Protein AF-A0A382UNA9-F1 (afdb_monomer_lite)

Sequence (141 aa):
FPDLSIANDTLTISEREFLSSAAEDGLPIALRIAEYAFMQAEKRSSQGAEPAIYAEDFERFLSVLAEEGVQKIFLDDPQIREYLKWRMEARISERMGRMGRSMEIRAERDPALAEALALLTGASSPAALFTAADLRKQILP

Organism: NCBI:txid408172

Foldseek 3Di:
DDDDDDVQDLDDPLRVVQVVVCVVVVHPLVVLLLVLLLVQLVVQVVVVHDQADDPVSLVVSLVVVVVVPRDVVLSVDPRNSVVSRLSNSLNNCVNNVNPVSSLVSSCVRGVVSVVLVVLVVPAPDPVSSVVVVVVVVVVDD

Secondary structure (DSSP, 8-state):
------TT--S-HHHHHHHHHHHHTT--HHHHHHHHHHHHHHHHHHTTPPS---HHHHHHHHHHHHHTT--HHHHS-HHHHHHHHHHHHHHHHHHTT-HHHHHHHHHTT-HHHHHHHHHHHH-SSHHHHHHHHHHHHHH--

Structure (mmCIF, N/CA/C/O backbone):
data_AF-A0A382UNA9-F1
#
_entry.id   AF-A0A382UNA9-F1
#
loop_
_atom_site.group_PDB
_atom_site.id
_atom_site.type_symbol
_atom_site.label_atom_id
_atom_site.label_alt_id
_atom_site.label_comp_id
_atom_site.label_asym_id
_atom_site.label_entity_id
_atom_site.label_seq_id
_atom_site.pdbx_PDB_ins_code
_atom_site.Cartn_x
_atom_site.Cartn_y
_atom_site.Cartn_z
_atom_site.occupancy
_atom_site.B_iso_or_equiv
_atom_site.auth_seq_id
_atom_site.auth_comp_id
_atom_site.auth_asym_id
_atom_site.auth_atom_id
_atom_site.pdbx_PDB_model_num
ATOM 1 N N . PHE A 1 1 ? 14.533 2.094 24.540 1.00 47.88 1 PHE A N 1
ATOM 2 C CA . PHE A 1 1 ? 15.326 1.369 23.530 1.00 47.88 1 PHE A CA 1
ATOM 3 C C . PHE A 1 1 ? 15.592 2.347 22.399 1.00 47.88 1 PHE A C 1
ATOM 5 O O . PHE A 1 1 ? 14.639 3.024 22.041 1.00 47.88 1 PHE A O 1
ATOM 12 N N . PRO A 1 2 ? 16.839 2.544 21.936 1.00 52.06 2 PRO A N 1
ATOM 13 C CA . PRO A 1 2 ? 17.103 3.473 20.840 1.00 52.06 2 PRO A CA 1
ATOM 14 C C . PRO A 1 2 ? 16.550 2.906 1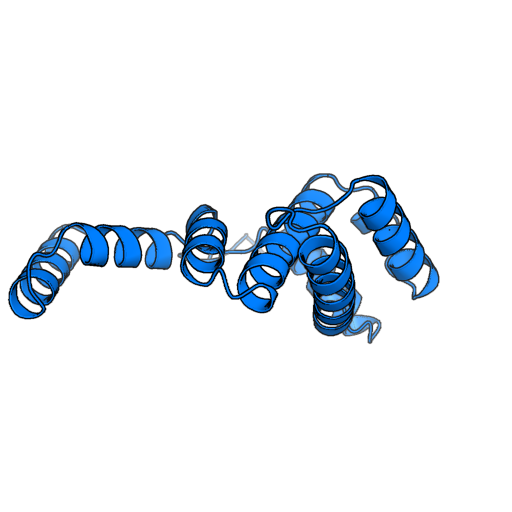9.525 1.00 52.06 2 PRO A C 1
ATOM 16 O O . PRO A 1 2 ? 16.516 1.686 19.351 1.00 52.06 2 PRO A O 1
ATOM 19 N N . ASP A 1 3 ? 16.119 3.793 18.630 1.00 57.19 3 ASP A N 1
ATOM 20 C CA . ASP A 1 3 ? 15.516 3.445 17.345 1.00 57.19 3 ASP A CA 1
ATOM 21 C C . ASP A 1 3 ? 16.511 2.702 16.444 1.00 57.19 3 ASP A C 1
ATOM 23 O O . ASP A 1 3 ? 17.545 3.238 16.043 1.00 57.19 3 ASP A O 1
ATOM 27 N N . LEU A 1 4 ? 16.191 1.452 16.106 1.00 49.84 4 LEU A N 1
ATOM 28 C CA . LEU A 1 4 ? 16.855 0.726 15.029 1.00 49.84 4 LEU A CA 1
ATOM 29 C C . LEU A 1 4 ? 16.182 1.126 13.715 1.00 49.84 4 LEU A C 1
ATOM 31 O O . LEU A 1 4 ? 15.097 0.641 13.396 1.00 49.84 4 LEU A O 1
ATOM 35 N N . SER A 1 5 ? 16.823 2.001 12.938 1.00 47.47 5 SER A N 1
ATOM 36 C CA . SER A 1 5 ? 16.442 2.202 11.540 1.00 47.47 5 SER A CA 1
ATOM 37 C C . SER A 1 5 ? 16.755 0.919 10.770 1.00 47.47 5 SER A C 1
ATOM 39 O O . SER A 1 5 ? 17.925 0.599 10.539 1.00 47.47 5 SER A O 1
ATOM 41 N N . ILE A 1 6 ? 15.732 0.160 10.387 1.00 55.50 6 ILE A N 1
ATOM 42 C CA . ILE A 1 6 ? 15.921 -0.979 9.491 1.00 55.50 6 ILE A CA 1
ATOM 43 C C . ILE A 1 6 ? 16.117 -0.407 8.086 1.00 55.50 6 ILE A C 1
ATOM 45 O O . ILE A 1 6 ? 15.239 0.268 7.550 1.00 55.50 6 ILE A O 1
ATOM 49 N N . ALA A 1 7 ? 17.287 -0.646 7.494 1.00 50.50 7 ALA A N 1
ATOM 50 C CA . ALA A 1 7 ? 17.519 -0.315 6.096 1.00 50.50 7 ALA A CA 1
ATOM 51 C C . ALA A 1 7 ? 16.473 -1.045 5.232 1.00 50.50 7 ALA A C 1
ATOM 53 O O . ALA A 1 7 ? 16.331 -2.263 5.344 1.00 50.50 7 ALA A O 1
ATOM 54 N N . ASN A 1 8 ? 15.764 -0.295 4.381 1.00 55.72 8 ASN A N 1
ATOM 55 C CA . ASN A 1 8 ? 14.641 -0.742 3.539 1.00 55.72 8 ASN A CA 1
ATOM 56 C C . ASN A 1 8 ? 13.282 -0.917 4.241 1.00 55.72 8 ASN A C 1
ATOM 58 O O . ASN A 1 8 ? 12.411 -1.607 3.708 1.00 55.72 8 ASN A O 1
ATOM 62 N N . ASP A 1 9 ? 13.063 -0.294 5.401 1.00 66.19 9 ASP A N 1
ATOM 63 C CA . ASP A 1 9 ? 11.700 -0.170 5.917 1.00 66.19 9 ASP A CA 1
ATOM 64 C C . ASP A 1 9 ? 10.875 0.758 5.011 1.00 66.19 9 ASP A C 1
ATOM 66 O O . ASP A 1 9 ? 11.243 1.908 4.772 1.00 66.19 9 ASP A O 1
ATOM 70 N N . THR A 1 10 ? 9.772 0.234 4.479 1.00 81.75 10 THR A N 1
ATOM 71 C CA . THR A 1 10 ? 8.846 0.986 3.613 1.00 81.75 10 THR A CA 1
ATOM 72 C C . THR A 1 10 ? 7.735 1.664 4.413 1.00 81.75 10 THR A C 1
ATOM 74 O O . THR A 1 10 ? 6.918 2.382 3.833 1.00 81.75 10 THR A O 1
ATOM 77 N N . LEU A 1 11 ? 7.699 1.434 5.732 1.00 90.00 11 LEU A N 1
ATOM 78 C CA . LEU A 1 11 ? 6.753 2.038 6.657 1.00 90.00 11 LEU A CA 1
ATOM 79 C C . LEU A 1 11 ? 7.444 3.031 7.587 1.00 90.00 11 LEU A C 1
ATOM 81 O O . LEU A 1 11 ? 8.553 2.798 8.068 1.00 90.00 11 LEU A O 1
ATOM 85 N N . THR A 1 12 ? 6.749 4.110 7.925 1.00 90.69 12 THR A N 1
ATOM 86 C CA . THR A 1 12 ? 7.169 5.014 9.004 1.00 90.69 12 THR A CA 1
ATOM 87 C C . THR A 1 12 ? 6.913 4.394 10.385 1.00 90.69 12 THR A C 1
ATOM 89 O O . THR A 1 12 ? 6.241 3.368 10.510 1.00 90.69 12 THR A O 1
ATOM 92 N N . ILE A 1 13 ? 7.445 5.009 11.449 1.00 91.56 13 ILE A N 1
ATOM 93 C CA . ILE A 1 13 ? 7.158 4.588 12.833 1.00 91.56 13 ILE A CA 1
ATOM 94 C C . ILE A 1 13 ? 5.651 4.671 13.106 1.00 91.56 13 ILE A C 1
ATOM 96 O O . ILE A 1 13 ? 5.064 3.670 13.506 1.00 91.56 13 ILE A O 1
ATOM 100 N N . SER A 1 14 ? 5.018 5.806 12.791 1.00 93.69 14 SER A N 1
ATOM 101 C CA . SER A 1 14 ? 3.578 6.018 12.984 1.00 93.69 14 SER A CA 1
ATOM 102 C C . SER A 1 14 ? 2.748 4.965 12.243 1.00 93.69 14 SER A C 1
ATOM 104 O O . SER A 1 14 ? 1.807 4.402 12.794 1.00 93.69 14 SER A O 1
ATOM 106 N N . GLU A 1 15 ? 3.123 4.633 11.003 1.00 95.50 15 GLU A N 1
ATOM 107 C CA . GLU A 1 15 ? 2.446 3.600 10.210 1.00 95.50 15 GLU A CA 1
ATOM 108 C C . GLU A 1 15 ? 2.576 2.207 10.841 1.00 95.50 15 GLU A C 1
ATOM 110 O O . GLU A 1 15 ? 1.608 1.442 10.850 1.00 95.50 15 GLU A O 1
ATOM 115 N N . ARG A 1 16 ? 3.744 1.871 11.404 1.00 94.88 16 ARG A N 1
ATOM 116 C CA . ARG A 1 16 ? 3.937 0.612 12.137 1.00 94.88 16 ARG A CA 1
ATOM 117 C C . ARG A 1 16 ? 3.137 0.577 13.431 1.00 94.88 16 ARG A C 1
ATOM 119 O O . ARG A 1 16 ? 2.549 -0.459 13.731 1.00 94.88 16 ARG A O 1
ATOM 126 N N . GLU A 1 17 ? 3.098 1.676 14.175 1.00 95.94 17 GLU A N 1
ATOM 127 C CA . GLU A 1 17 ? 2.312 1.796 15.407 1.00 95.94 17 GLU A CA 1
ATOM 128 C C . GLU A 1 17 ? 0.818 1.639 15.118 1.00 95.94 17 GLU A C 1
ATOM 130 O O . GLU A 1 17 ? 0.151 0.838 15.770 1.00 95.94 17 GLU A O 1
ATOM 135 N N . PHE A 1 18 ? 0.317 2.303 14.074 1.00 97.69 18 PHE A N 1
ATOM 136 C CA . PHE A 1 18 ? -1.057 2.151 13.600 1.00 97.69 18 PHE A CA 1
ATOM 137 C C . PHE A 1 18 ? -1.393 0.692 13.265 1.00 97.69 18 PHE A C 1
ATOM 139 O O . PHE A 1 18 ? -2.394 0.158 13.744 1.00 97.69 18 PHE A O 1
ATOM 146 N N . LEU A 1 19 ? -0.561 0.026 12.457 1.00 96.38 19 LEU A N 1
ATOM 147 C CA . LEU A 1 19 ? -0.804 -1.366 12.067 1.00 96.38 19 LEU A CA 1
ATOM 148 C C . LEU A 1 19 ? -0.689 -2.334 13.248 1.00 96.38 19 LEU A C 1
ATOM 150 O O . LEU A 1 19 ? -1.446 -3.301 13.304 1.00 96.38 19 LEU A O 1
ATOM 154 N N . SER A 1 20 ? 0.235 -2.080 14.176 1.00 95.75 20 SER A N 1
ATOM 155 C CA . SER A 1 20 ? 0.419 -2.901 15.376 1.00 95.75 20 SER A CA 1
ATOM 156 C C . SER A 1 20 ? -0.778 -2.768 16.311 1.00 95.75 20 SER A C 1
ATOM 158 O O . SER A 1 20 ? -1.367 -3.781 16.669 1.00 95.75 20 SER A O 1
ATOM 160 N N . SER A 1 21 ? -1.211 -1.538 16.609 1.00 97.06 21 SER A N 1
ATOM 161 C CA . SER A 1 21 ? -2.402 -1.291 17.428 1.00 97.06 21 SER A CA 1
ATOM 162 C C . SER A 1 21 ? -3.644 -1.923 16.806 1.00 97.06 21 SER A C 1
ATOM 164 O O . SER A 1 21 ? -4.387 -2.614 17.492 1.00 97.06 21 SER A O 1
ATOM 166 N N . ALA A 1 22 ? -3.850 -1.756 15.497 1.00 96.50 22 ALA A N 1
ATOM 167 C CA . ALA A 1 22 ? -4.990 -2.370 14.830 1.00 96.50 22 ALA A CA 1
ATOM 168 C C . ALA A 1 22 ? -4.944 -3.907 14.893 1.00 96.50 22 ALA A C 1
ATOM 170 O O . ALA A 1 22 ? -5.982 -4.544 15.046 1.00 96.50 22 ALA A O 1
ATOM 171 N N . ALA A 1 23 ? -3.758 -4.515 14.796 1.00 95.25 23 ALA A N 1
ATOM 172 C CA . ALA A 1 23 ? -3.601 -5.961 14.920 1.00 95.25 23 ALA A CA 1
ATOM 173 C C . ALA A 1 23 ? -3.867 -6.465 16.350 1.00 95.25 23 ALA A C 1
ATOM 175 O O . ALA A 1 23 ? -4.503 -7.507 16.505 1.00 95.25 23 ALA A O 1
ATOM 176 N N . GLU A 1 24 ? -3.416 -5.735 17.373 1.00 96.56 24 GLU A N 1
ATOM 177 C CA . GLU A 1 24 ? -3.687 -6.035 18.788 1.00 96.56 24 GLU A CA 1
ATOM 178 C C . GLU A 1 24 ? -5.190 -6.014 19.094 1.00 96.56 24 GLU A C 1
ATOM 180 O O . GLU A 1 24 ? -5.693 -6.904 19.781 1.00 96.56 24 GLU A O 1
ATOM 185 N N . ASP A 1 25 ? -5.915 -5.071 18.491 1.00 95.88 25 ASP A N 1
ATOM 186 C CA . ASP A 1 25 ? -7.371 -4.939 18.605 1.00 95.88 25 ASP A CA 1
ATOM 187 C C . ASP A 1 25 ? -8.145 -5.895 17.666 1.00 95.88 25 ASP A C 1
ATOM 189 O O . ASP A 1 25 ? -9.376 -5.891 17.627 1.00 95.88 25 ASP A O 1
ATOM 193 N N . GLY A 1 26 ? -7.447 -6.740 16.896 1.00 96.06 26 GLY A N 1
ATOM 194 C CA . GLY A 1 26 ? -8.059 -7.707 15.979 1.00 96.06 26 GLY A CA 1
ATOM 195 C C . GLY A 1 26 ?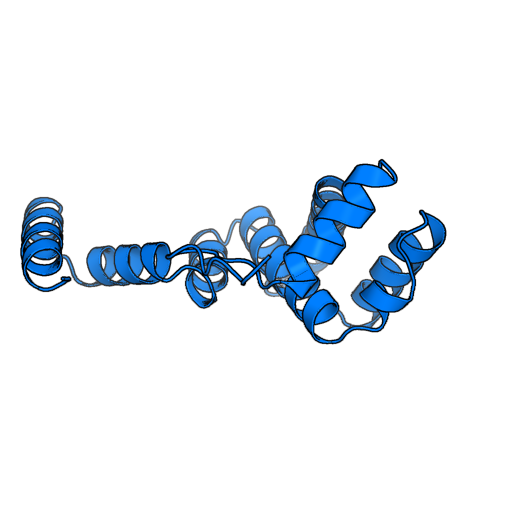 -8.721 -7.084 14.742 1.00 96.06 26 GLY A C 1
ATOM 196 O O . GLY A 1 26 ? -9.554 -7.725 14.098 1.00 96.06 26 GLY A O 1
ATOM 197 N N . LEU A 1 27 ? -8.358 -5.850 14.389 1.00 97.19 27 LEU A N 1
ATOM 198 C CA . LEU A 1 27 ? -8.946 -5.083 13.293 1.00 97.19 27 LEU A CA 1
ATOM 199 C C . LEU A 1 27 ? -8.284 -5.435 11.949 1.00 97.19 27 LEU A C 1
ATOM 201 O O . LEU A 1 27 ? -7.077 -5.237 11.763 1.00 97.19 27 LEU A O 1
ATOM 205 N N . PRO A 1 28 ? -9.041 -5.920 10.946 1.00 95.88 28 PRO A N 1
ATOM 206 C CA . PRO A 1 28 ? -8.465 -6.450 9.714 1.00 95.88 28 PRO A CA 1
ATOM 207 C C . PRO A 1 28 ? -8.186 -5.344 8.675 1.00 95.88 28 PRO A C 1
ATOM 209 O O . PRO A 1 28 ? -8.740 -5.351 7.574 1.00 95.88 28 PRO A O 1
ATOM 212 N N . ILE A 1 29 ? -7.282 -4.402 8.976 1.00 96.88 29 ILE A N 1
ATOM 213 C CA . ILE A 1 29 ? -6.995 -3.221 8.128 1.00 96.88 29 ILE A CA 1
ATOM 214 C C . ILE A 1 29 ? -6.681 -3.592 6.673 1.00 96.88 29 ILE A C 1
ATOM 216 O O . ILE A 1 29 ? -7.193 -2.978 5.737 1.00 96.88 29 ILE A O 1
ATOM 220 N N . ALA A 1 30 ? -5.867 -4.627 6.451 1.00 94.69 30 ALA A N 1
ATOM 221 C CA . ALA A 1 30 ? -5.511 -5.063 5.102 1.00 94.69 30 ALA A CA 1
ATOM 222 C C . ALA A 1 30 ? -6.727 -5.549 4.290 1.00 94.69 30 ALA A C 1
ATOM 224 O O . ALA A 1 30 ? -6.774 -5.324 3.076 1.00 94.69 30 ALA A O 1
ATOM 225 N N . LEU A 1 31 ? -7.699 -6.188 4.951 1.00 96.50 31 LEU A N 1
ATOM 226 C CA . LEU A 1 31 ? -8.958 -6.606 4.339 1.00 96.50 31 LEU A CA 1
ATOM 227 C C . LEU A 1 31 ? -9.823 -5.387 4.015 1.00 96.50 31 LEU A C 1
ATOM 229 O O . LEU A 1 31 ? -10.272 -5.266 2.880 1.00 96.50 31 LEU A O 1
ATOM 233 N N . ARG A 1 32 ? -9.965 -4.440 4.950 1.00 97.56 32 ARG A N 1
ATOM 234 C CA . ARG A 1 32 ? -10.749 -3.212 4.729 1.00 97.56 32 ARG A CA 1
ATOM 235 C C . ARG A 1 32 ? -10.227 -2.380 3.568 1.00 97.56 32 ARG A C 1
ATOM 237 O O . ARG A 1 32 ? -11.003 -1.927 2.729 1.00 97.56 32 ARG A O 1
ATOM 244 N N . ILE A 1 33 ? -8.907 -2.250 3.443 1.00 97.31 33 ILE A N 1
ATOM 245 C CA . ILE A 1 33 ? -8.283 -1.615 2.274 1.00 97.31 33 ILE A CA 1
ATOM 246 C C . ILE A 1 33 ? -8.634 -2.384 0.987 1.00 97.31 33 ILE A C 1
ATOM 248 O O . ILE A 1 33 ? -8.886 -1.767 -0.048 1.00 97.31 33 ILE A O 1
ATOM 252 N N . ALA A 1 34 ? -8.635 -3.721 1.015 1.00 96.44 34 ALA A N 1
ATOM 253 C CA . ALA A 1 34 ? -8.941 -4.538 -0.160 1.00 96.44 34 ALA A CA 1
ATOM 254 C C . ALA A 1 34 ? -10.406 -4.411 -0.604 1.00 96.44 34 ALA A C 1
ATOM 256 O O . ALA A 1 34 ? -10.661 -4.282 -1.802 1.00 96.44 34 ALA A O 1
ATOM 257 N N . GLU A 1 35 ? -11.343 -4.423 0.343 1.00 96.69 35 GLU A N 1
ATOM 258 C CA . GLU A 1 35 ? -12.776 -4.227 0.101 1.00 96.69 35 GLU A CA 1
ATOM 259 C C . GLU A 1 35 ? -13.049 -2.829 -0.458 1.00 96.69 35 GLU A C 1
ATOM 261 O O . GLU A 1 35 ? -13.709 -2.687 -1.488 1.00 96.69 35 GLU A O 1
ATOM 266 N N . TYR A 1 36 ? -12.457 -1.798 0.151 1.00 96.50 36 TYR A N 1
ATOM 267 C CA . TYR A 1 36 ? -12.544 -0.432 -0.354 1.00 96.50 36 TYR A CA 1
ATOM 268 C C . TYR A 1 36 ? -12.011 -0.313 -1.785 1.00 96.50 36 TYR A C 1
ATOM 270 O O . TYR A 1 36 ? -12.690 0.218 -2.665 1.00 96.50 36 TYR A O 1
ATOM 278 N N . ALA A 1 37 ? -10.814 -0.846 -2.042 1.00 96.38 37 ALA A N 1
ATOM 279 C CA . ALA A 1 37 ? -10.205 -0.801 -3.365 1.00 96.38 37 ALA A CA 1
ATOM 280 C C . ALA A 1 37 ? -11.046 -1.536 -4.420 1.00 96.38 37 ALA A C 1
ATOM 282 O O . ALA A 1 37 ? -11.101 -1.089 -5.563 1.00 96.38 37 ALA A O 1
ATOM 283 N N . PHE A 1 38 ? -11.715 -2.633 -4.048 1.00 95.81 38 PHE A N 1
ATOM 284 C CA . PHE A 1 38 ? -12.640 -3.341 -4.931 1.00 95.81 38 PHE A CA 1
ATOM 285 C C . PHE A 1 38 ? -13.833 -2.456 -5.317 1.00 95.81 38 PHE A C 1
ATOM 287 O O . PHE A 1 38 ? -14.068 -2.245 -6.506 1.00 95.81 38 PHE A O 1
ATOM 294 N N . MET A 1 39 ? -14.524 -1.874 -4.330 1.00 95.75 39 MET A N 1
ATOM 295 C CA . MET A 1 39 ? -15.674 -0.993 -4.576 1.00 95.75 39 MET A CA 1
ATOM 296 C C . MET A 1 39 ? -15.294 0.223 -5.433 1.00 95.75 39 MET A C 1
ATOM 298 O O . MET A 1 39 ? -16.016 0.600 -6.355 1.00 95.75 39 MET A O 1
ATOM 302 N N . GLN A 1 40 ? -14.140 0.835 -5.153 1.00 96.31 40 GLN A N 1
ATOM 303 C CA . GLN A 1 40 ? -13.656 1.982 -5.919 1.00 96.31 40 GLN A CA 1
ATOM 304 C C . GLN A 1 40 ? -13.268 1.608 -7.347 1.00 96.31 40 GLN A C 1
ATOM 306 O O . GLN A 1 40 ? -13.602 2.346 -8.270 1.00 96.31 40 GLN A O 1
ATOM 311 N N . ALA A 1 41 ? -12.602 0.469 -7.549 1.00 96.69 41 ALA A N 1
ATOM 312 C CA . ALA A 1 41 ? -12.266 -0.009 -8.885 1.00 96.69 41 ALA A CA 1
ATOM 313 C C . ALA A 1 41 ? -13.527 -0.239 -9.729 1.00 96.69 41 ALA A C 1
ATOM 315 O O . ALA A 1 41 ? -13.591 0.241 -10.856 1.00 96.69 41 ALA A O 1
ATOM 316 N N . GLU A 1 42 ? -14.556 -0.886 -9.175 1.00 95.69 42 GLU A N 1
ATOM 317 C CA . GLU A 1 42 ? -15.836 -1.099 -9.865 1.00 95.69 42 GLU A CA 1
ATOM 318 C C . GLU A 1 42 ? -16.509 0.231 -10.239 1.00 95.69 42 GLU A C 1
ATOM 320 O O . GLU A 1 42 ? -16.856 0.462 -11.404 1.00 95.69 42 GLU A O 1
ATOM 325 N N . LYS A 1 43 ? -16.611 1.155 -9.274 1.00 94.94 43 LYS A N 1
ATOM 326 C CA . LYS A 1 43 ? -17.172 2.495 -9.486 1.00 94.94 43 LYS A CA 1
ATOM 327 C C . LYS A 1 43 ? -16.419 3.247 -10.587 1.00 94.94 43 LYS A C 1
ATOM 329 O O . LYS A 1 43 ? -17.046 3.735 -11.522 1.00 94.94 43 LYS A O 1
ATOM 334 N N . ARG A 1 44 ? -15.086 3.294 -10.526 1.00 94.88 44 ARG A N 1
ATOM 335 C CA . ARG A 1 44 ? -14.235 3.981 -11.513 1.00 94.88 44 ARG A CA 1
ATOM 336 C C . ARG A 1 44 ? -14.332 3.350 -12.899 1.00 94.88 44 ARG A C 1
ATOM 338 O O . ARG A 1 44 ? -14.504 4.070 -13.880 1.00 94.88 44 ARG A O 1
ATOM 345 N N . SER A 1 45 ? -14.275 2.021 -12.983 1.00 94.12 45 SER A N 1
ATOM 346 C CA . SER A 1 45 ? -14.380 1.292 -14.248 1.00 94.12 45 SER A CA 1
ATOM 347 C C . SER A 1 45 ? -15.732 1.505 -14.925 1.00 94.12 45 SER A C 1
ATOM 349 O O . SER A 1 45 ? -15.760 1.751 -16.128 1.00 94.12 45 SER A O 1
ATOM 351 N N . SER A 1 46 ? -16.840 1.494 -14.174 1.00 94.75 46 SER A N 1
ATOM 352 C CA . SER A 1 46 ? -18.175 1.771 -14.734 1.00 94.75 46 SER A CA 1
ATOM 353 C C . SER A 1 46 ? -18.313 3.191 -15.301 1.00 94.75 46 SER A C 1
ATOM 355 O O . SER A 1 46 ? -19.113 3.425 -16.204 1.00 94.75 46 SER A O 1
ATOM 357 N N . GLN A 1 47 ? -17.499 4.127 -14.809 1.00 94.38 47 GLN A N 1
ATOM 358 C CA . GLN A 1 47 ? -17.445 5.517 -15.260 1.00 94.38 47 GLN A CA 1
ATOM 359 C C . GLN A 1 47 ? -16.402 5.756 -16.364 1.00 94.38 47 GLN A C 1
ATOM 361 O O . GLN A 1 47 ? -16.274 6.883 -16.837 1.00 94.38 47 GLN A O 1
ATOM 366 N N . GLY A 1 48 ? -15.630 4.735 -16.758 1.00 93.50 48 GLY A N 1
ATOM 367 C CA . GLY A 1 48 ? -14.507 4.894 -17.688 1.00 93.50 48 GLY A CA 1
ATOM 368 C C . GLY A 1 48 ? -13.396 5.813 -17.160 1.00 93.50 48 GLY A C 1
ATOM 369 O O . GLY A 1 48 ? -12.671 6.407 -17.953 1.00 93.50 48 GLY A O 1
ATOM 370 N N . ALA A 1 49 ? -13.287 5.969 -15.838 1.00 94.25 49 ALA A N 1
ATOM 371 C CA . ALA A 1 49 ? -12.332 6.865 -15.196 1.00 94.25 49 ALA A CA 1
ATOM 372 C C . ALA A 1 49 ? -10.996 6.166 -14.890 1.00 94.25 49 ALA A C 1
ATOM 374 O O . ALA A 1 49 ? -10.932 4.943 -14.784 1.00 94.25 49 ALA A O 1
ATOM 375 N N . GLU A 1 50 ? -9.938 6.952 -14.684 1.00 93.56 50 GLU A N 1
ATOM 376 C CA . GLU A 1 50 ? -8.640 6.448 -14.216 1.00 93.56 50 GLU A CA 1
ATOM 377 C C . GLU A 1 50 ? -8.671 6.039 -12.725 1.00 93.56 50 GLU A C 1
ATOM 379 O O . GLU A 1 50 ? -9.512 6.548 -11.964 1.00 93.56 50 GLU A O 1
ATOM 384 N N . PRO A 1 51 ? -7.754 5.147 -12.283 1.00 93.12 51 PRO A N 1
ATOM 385 C CA . PRO A 1 51 ? -7.599 4.775 -10.879 1.00 93.12 51 PRO A CA 1
ATOM 386 C C . PRO A 1 51 ? -7.328 5.999 -10.005 1.00 93.12 51 PRO A C 1
ATOM 388 O O . PRO A 1 51 ? -6.325 6.685 -10.182 1.00 93.12 51 PRO A O 1
ATOM 391 N N . ALA A 1 52 ? -8.211 6.266 -9.046 1.00 91.88 52 ALA A N 1
ATOM 392 C CA . ALA A 1 52 ? -7.999 7.290 -8.031 1.00 91.88 52 ALA A CA 1
ATOM 393 C C . ALA A 1 52 ? -8.999 7.137 -6.880 1.00 91.88 52 ALA A C 1
ATOM 395 O O . ALA A 1 52 ? -10.047 6.496 -7.005 1.00 91.88 52 ALA A O 1
ATOM 396 N N . ILE A 1 53 ? -8.695 7.794 -5.767 1.00 92.62 53 ILE A N 1
ATOM 397 C CA . ILE A 1 53 ? -9.543 7.851 -4.579 1.00 92.62 53 ILE A CA 1
ATOM 398 C C . ILE A 1 53 ? -10.430 9.095 -4.648 1.00 92.62 53 ILE A C 1
ATOM 400 O O . ILE A 1 53 ? -9.945 10.197 -4.895 1.00 92.62 53 ILE A O 1
ATOM 404 N N . TYR A 1 54 ? -11.736 8.938 -4.429 1.00 90.56 54 TYR A N 1
ATOM 405 C CA . TYR A 1 54 ? -12.613 10.086 -4.189 1.00 90.56 54 TYR A CA 1
ATOM 406 C C . TYR A 1 54 ? -12.520 10.514 -2.725 1.00 90.56 54 TYR A C 1
ATOM 408 O O . TYR A 1 54 ? -12.604 9.673 -1.834 1.00 90.56 54 TYR A O 1
ATOM 416 N N . ALA A 1 55 ? -12.373 11.818 -2.477 1.00 92.38 55 ALA A N 1
ATOM 417 C CA . ALA A 1 55 ? -12.217 12.351 -1.123 1.00 92.38 55 ALA A CA 1
ATOM 418 C C . ALA A 1 55 ? -13.396 11.971 -0.210 1.00 92.38 55 ALA A C 1
ATOM 420 O O . ALA A 1 55 ? -13.180 11.476 0.888 1.00 92.38 55 ALA A O 1
ATOM 421 N N . GLU A 1 56 ? -14.633 12.113 -0.692 1.00 94.44 56 GLU A N 1
ATOM 422 C CA . GLU A 1 56 ? -15.839 11.763 0.075 1.00 94.44 56 GLU A CA 1
ATOM 423 C C . GLU A 1 56 ? -15.901 10.273 0.441 1.00 94.44 56 GLU A C 1
ATOM 425 O O . GLU A 1 56 ? -16.268 9.915 1.561 1.00 94.44 56 GLU A O 1
ATOM 430 N N . ASP A 1 57 ? -15.514 9.395 -0.488 1.00 95.25 57 ASP A N 1
ATOM 431 C CA . ASP A 1 57 ? -15.489 7.952 -0.240 1.00 95.25 57 ASP A CA 1
ATOM 432 C C . ASP A 1 57 ? -14.376 7.583 0.753 1.00 95.25 57 ASP A C 1
ATOM 434 O O . ASP A 1 57 ? -14.551 6.677 1.569 1.00 95.25 57 ASP A O 1
ATOM 438 N N . PHE A 1 58 ? -13.258 8.313 0.733 1.00 97.31 58 PHE A N 1
ATOM 439 C CA . PHE A 1 58 ? -12.173 8.133 1.690 1.00 97.31 58 PHE A CA 1
ATOM 440 C C . PHE A 1 58 ? -12.584 8.539 3.108 1.00 97.31 58 PHE A C 1
ATOM 442 O O . PHE A 1 58 ? -12.348 7.782 4.044 1.00 97.31 58 PHE A O 1
ATOM 449 N N . GLU A 1 59 ? -13.262 9.676 3.286 1.00 97.56 59 GLU A N 1
ATOM 450 C CA . GLU A 1 59 ? -13.782 10.065 4.607 1.00 97.56 59 GLU A CA 1
ATOM 451 C C . GLU A 1 59 ? -14.794 9.044 5.146 1.00 97.56 59 GLU A C 1
ATOM 453 O O . GLU A 1 59 ? -14.792 8.710 6.335 1.00 97.56 59 GLU A O 1
ATOM 458 N N . ARG A 1 60 ? -15.627 8.478 4.262 1.00 97.00 60 ARG A N 1
ATOM 459 C CA . ARG A 1 60 ? -16.537 7.388 4.632 1.00 97.00 60 ARG A CA 1
ATOM 460 C C . ARG A 1 60 ? -15.777 6.141 5.069 1.00 97.00 60 ARG A C 1
ATOM 462 O O . ARG A 1 60 ? -16.151 5.530 6.063 1.00 97.00 60 ARG A O 1
ATOM 469 N N . PHE A 1 61 ? -14.709 5.777 4.365 1.00 97.69 61 PHE A N 1
ATOM 470 C CA . PHE A 1 61 ? -13.847 4.669 4.767 1.00 97.69 61 PHE A CA 1
ATOM 471 C C . PHE A 1 61 ? -13.243 4.884 6.161 1.00 97.69 61 PHE A C 1
ATOM 473 O O . PHE A 1 61 ? -13.262 3.968 6.978 1.00 97.69 61 PHE A O 1
ATOM 480 N N . LEU A 1 62 ? -12.758 6.090 6.463 1.00 98.06 62 LEU A N 1
ATOM 481 C CA . LEU A 1 62 ? -12.232 6.397 7.795 1.00 98.06 62 LEU A CA 1
ATOM 482 C C . LEU A 1 62 ? -13.316 6.329 8.874 1.00 98.06 62 LEU A C 1
ATOM 484 O O . LEU A 1 62 ? -13.044 5.869 9.978 1.00 98.06 62 LEU A O 1
ATOM 488 N N . SER A 1 63 ? -14.547 6.728 8.546 1.00 97.75 63 SER A N 1
ATOM 489 C CA . SER A 1 63 ? -15.694 6.589 9.451 1.00 97.75 63 SER A CA 1
ATOM 490 C C . SER A 1 63 ? -15.985 5.114 9.760 1.00 97.75 63 SER A C 1
ATOM 492 O O . SER A 1 63 ? -16.156 4.767 10.922 1.00 97.75 63 SER A O 1
ATOM 494 N N . VAL A 1 64 ? -15.935 4.233 8.751 1.00 97.00 64 VAL A N 1
ATOM 495 C CA . VAL A 1 64 ? -16.068 2.776 8.942 1.00 97.00 64 VAL A CA 1
ATOM 496 C C . VAL A 1 64 ? -14.953 2.232 9.838 1.00 97.00 64 VAL A C 1
ATOM 498 O O . VAL A 1 64 ? -15.228 1.479 10.764 1.00 97.00 64 VAL A O 1
ATOM 501 N N . LEU A 1 65 ? -13.700 2.645 9.623 1.00 97.94 65 LEU A N 1
ATOM 502 C CA . LEU A 1 65 ? -12.598 2.237 10.501 1.00 97.94 65 LEU A CA 1
ATOM 503 C C . LEU A 1 65 ? -12.797 2.710 11.950 1.00 97.94 65 LEU A C 1
ATOM 505 O O . LEU A 1 65 ? -12.495 1.964 12.878 1.00 97.94 65 LEU A O 1
ATOM 509 N N . ALA A 1 66 ? -13.313 3.925 12.152 1.00 97.75 66 ALA A N 1
ATOM 510 C CA . ALA A 1 66 ? -13.615 4.444 13.484 1.00 97.75 66 ALA A CA 1
ATOM 511 C C . ALA A 1 66 ? -14.718 3.627 14.177 1.00 97.75 66 ALA A C 1
ATOM 513 O O . ALA A 1 66 ? -14.585 3.295 15.353 1.00 97.75 66 ALA A O 1
ATOM 514 N N . GLU A 1 67 ? -15.785 3.280 13.451 1.00 97.38 67 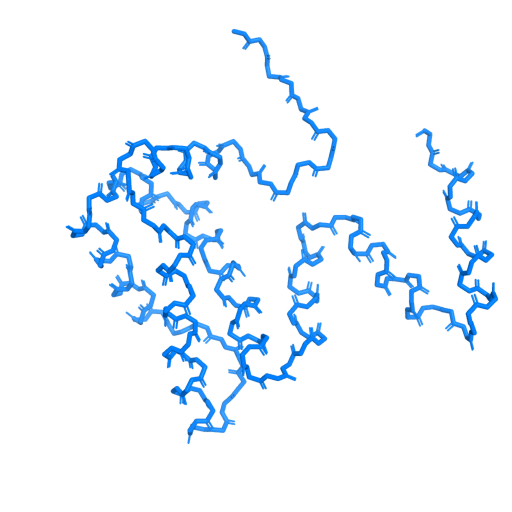GLU A N 1
ATOM 515 C CA . GLU A 1 67 ? -16.878 2.428 13.945 1.00 97.38 67 GLU A CA 1
ATOM 516 C C . GLU A 1 67 ? -16.397 1.018 14.308 1.00 97.38 67 GLU A C 1
ATOM 518 O O . GLU A 1 67 ? -16.888 0.420 15.264 1.00 97.38 67 GLU A O 1
ATOM 523 N N . GLU A 1 68 ? -15.403 0.507 13.583 1.00 96.31 68 GLU A N 1
ATOM 524 C CA . GLU A 1 68 ? -14.766 -0.782 13.859 1.00 96.31 68 GLU A CA 1
ATOM 525 C C . GLU A 1 68 ? -13.805 -0.747 15.049 1.00 96.31 68 GLU A C 1
ATOM 527 O O . GLU A 1 68 ? -13.387 -1.803 15.508 1.00 96.31 68 GLU A O 1
ATOM 532 N N . GLY A 1 69 ? -13.494 0.435 15.587 1.00 97.12 69 GLY A N 1
ATOM 533 C CA . GLY A 1 69 ? -12.679 0.593 16.790 1.00 97.12 69 GLY A CA 1
ATOM 534 C C . GLY A 1 69 ? -11.263 1.104 16.543 1.00 97.12 69 GLY A C 1
ATOM 535 O O . GLY A 1 69 ? -10.483 1.177 17.490 1.00 97.12 69 GLY A O 1
ATOM 536 N N . VAL A 1 70 ? -10.911 1.509 15.316 1.00 97.50 70 VAL A N 1
ATOM 537 C CA . VAL A 1 70 ? -9.619 2.166 15.078 1.00 97.50 70 VAL A CA 1
ATOM 538 C C . VAL A 1 70 ? -9.569 3.483 15.850 1.00 97.50 70 VAL A C 1
ATOM 540 O O . VAL A 1 70 ? -10.442 4.344 15.717 1.00 97.50 70 VAL A O 1
ATOM 543 N N . GLN A 1 71 ? -8.513 3.663 16.645 1.00 96.25 71 GLN A N 1
ATOM 544 C CA . GLN A 1 71 ? -8.370 4.839 17.494 1.00 96.25 71 GLN A CA 1
ATOM 545 C C . GLN A 1 71 ? -8.303 6.127 16.668 1.00 96.25 71 GLN A C 1
ATOM 547 O O . GLN A 1 71 ? -7.529 6.251 15.715 1.00 96.25 71 GLN A O 1
ATOM 552 N N . LYS A 1 72 ? -9.070 7.134 17.097 1.00 95.56 72 LYS A N 1
ATOM 553 C CA . LYS A 1 72 ? -9.176 8.424 16.408 1.00 95.56 72 LYS A CA 1
ATOM 554 C C . LYS A 1 72 ? -7.825 9.127 16.231 1.00 95.56 72 LYS A C 1
ATOM 556 O O . LYS A 1 72 ? -7.624 9.781 15.216 1.00 95.56 72 LYS A O 1
ATOM 561 N N . ILE A 1 73 ? -6.892 8.944 17.169 1.00 96.69 73 ILE A N 1
ATOM 562 C CA . ILE A 1 73 ? -5.538 9.509 17.071 1.00 96.69 73 ILE A CA 1
ATOM 563 C C . ILE A 1 73 ? -4.828 9.096 15.773 1.00 96.69 73 ILE A C 1
ATOM 565 O O . ILE A 1 73 ? -4.180 9.933 15.158 1.00 96.69 73 ILE A O 1
ATOM 569 N N . PHE A 1 74 ? -5.023 7.857 15.306 1.00 97.88 74 PHE A N 1
ATOM 570 C CA . PHE A 1 74 ? -4.473 7.397 14.031 1.00 97.88 74 PHE A CA 1
ATOM 571 C C . PHE A 1 74 ? -5.275 7.915 12.834 1.00 97.88 74 PHE A C 1
ATOM 573 O O . PHE A 1 74 ? -4.700 8.230 11.800 1.00 97.88 74 PHE A O 1
ATOM 580 N N . LEU A 1 75 ? -6.602 8.020 12.945 1.00 97.50 75 LEU A N 1
ATOM 581 C CA . LEU A 1 75 ? -7.455 8.470 11.835 1.00 97.50 75 LEU A CA 1
ATOM 582 C C . LEU A 1 75 ? -7.351 9.980 11.567 1.00 97.50 75 LEU A C 1
ATOM 584 O O . LEU A 1 75 ? -7.562 10.421 10.433 1.00 97.50 75 LEU A O 1
ATOM 588 N N . ASP A 1 76 ? -7.013 10.762 12.591 1.00 96.94 76 ASP A N 1
ATOM 589 C CA . ASP A 1 76 ? -6.759 12.201 12.494 1.00 96.94 76 ASP A CA 1
ATOM 590 C C . ASP A 1 76 ? -5.310 12.512 12.062 1.00 96.94 76 ASP A C 1
ATOM 592 O O . ASP A 1 76 ? -5.036 13.634 11.635 1.00 96.94 76 ASP A O 1
ATOM 596 N N . ASP A 1 77 ? -4.392 11.538 12.120 1.00 97.88 77 ASP A N 1
ATOM 597 C CA . ASP A 1 77 ? -2.989 11.711 11.728 1.00 97.88 77 ASP A CA 1
ATOM 598 C C . ASP A 1 77 ? -2.846 11.824 10.192 1.00 97.88 77 ASP A C 1
ATOM 600 O O . ASP A 1 77 ? -3.155 10.872 9.460 1.00 97.88 77 ASP A O 1
ATOM 604 N N . PRO A 1 78 ? -2.338 12.958 9.664 1.00 97.44 78 PRO A N 1
ATOM 605 C CA . PRO A 1 78 ? -2.097 13.127 8.234 1.00 97.44 78 PRO A CA 1
ATOM 606 C C . PRO A 1 78 ? -1.220 12.030 7.614 1.00 97.44 78 PRO A C 1
ATOM 608 O O . PRO A 1 78 ? -1.497 11.612 6.490 1.00 97.44 78 PRO A O 1
ATOM 611 N N . GLN A 1 79 ? -0.215 11.521 8.335 1.00 96.12 79 GLN A N 1
ATOM 612 C CA . GLN A 1 79 ? 0.696 10.488 7.831 1.00 96.12 79 GLN A CA 1
ATOM 613 C C . GLN A 1 79 ? -0.030 9.160 7.611 1.00 96.12 79 GLN A C 1
ATOM 615 O O . GLN A 1 79 ? 0.133 8.525 6.568 1.00 96.12 79 GLN A O 1
ATOM 620 N N . ILE A 1 80 ? -0.895 8.762 8.547 1.00 98.00 80 ILE A N 1
ATOM 621 C CA . ILE A 1 80 ? -1.705 7.544 8.415 1.00 98.00 80 ILE A CA 1
ATOM 622 C C . ILE A 1 80 ? -2.719 7.687 7.283 1.00 98.00 80 ILE A C 1
ATOM 624 O O . ILE A 1 80 ? -2.947 6.749 6.516 1.00 98.00 80 ILE A O 1
ATOM 628 N N . ARG A 1 81 ? -3.305 8.874 7.119 1.00 98.06 81 ARG A N 1
ATOM 629 C CA . ARG A 1 81 ? -4.234 9.141 6.016 1.00 98.06 81 ARG A CA 1
ATOM 630 C C . ARG A 1 81 ? -3.533 9.050 4.661 1.00 98.06 81 ARG A C 1
ATOM 632 O O . ARG A 1 81 ? -4.084 8.450 3.739 1.00 98.06 81 ARG A O 1
ATOM 639 N N . GLU A 1 82 ? -2.332 9.608 4.531 1.00 96.31 82 GLU A N 1
ATOM 640 C CA . GLU A 1 82 ? -1.505 9.477 3.325 1.00 96.31 82 GLU A CA 1
ATOM 641 C C . GLU A 1 82 ? -1.104 8.025 3.063 1.00 96.31 82 GLU A C 1
ATOM 643 O O . GLU A 1 82 ? -1.228 7.551 1.935 1.00 96.31 82 GLU A O 1
ATOM 648 N N . TYR A 1 83 ? -0.706 7.292 4.103 1.00 96.12 83 TYR A N 1
ATOM 649 C CA . TYR A 1 83 ? -0.408 5.865 4.020 1.00 96.12 83 TYR A CA 1
ATOM 650 C C . TYR A 1 83 ? -1.591 5.053 3.484 1.00 96.12 83 TYR A C 1
ATOM 652 O O . TYR A 1 83 ? -1.443 4.273 2.539 1.00 96.12 83 TYR A O 1
ATOM 660 N N . LEU A 1 84 ? -2.783 5.249 4.054 1.00 97.56 84 LEU A N 1
ATOM 661 C CA . LEU A 1 84 ? -3.994 4.551 3.630 1.00 97.56 84 LEU A CA 1
ATOM 662 C C . LEU A 1 84 ? -4.326 4.865 2.170 1.00 97.56 84 LEU A C 1
ATOM 664 O O . LEU A 1 84 ? -4.590 3.938 1.401 1.00 97.56 84 LEU A O 1
ATOM 668 N N . LYS A 1 85 ? -4.243 6.140 1.767 1.00 96.75 85 LYS A N 1
ATOM 669 C CA . LYS A 1 85 ? -4.443 6.549 0.370 1.00 96.75 85 LYS A CA 1
ATOM 670 C C . LYS A 1 85 ? -3.449 5.863 -0.559 1.00 96.75 85 LYS A C 1
ATOM 672 O O . LYS A 1 85 ? -3.867 5.199 -1.502 1.00 96.75 85 LYS A O 1
ATOM 677 N N . TRP A 1 86 ? -2.159 5.930 -0.249 1.00 95.88 86 TRP A N 1
ATOM 678 C CA . TRP A 1 86 ? -1.108 5.289 -1.037 1.00 95.88 86 TRP A CA 1
ATOM 679 C C . TRP A 1 86 ? -1.359 3.779 -1.219 1.00 95.88 86 TRP A C 1
ATOM 681 O O . TRP A 1 86 ? -1.351 3.260 -2.341 1.00 95.88 86 TRP A O 1
ATOM 691 N N . ARG A 1 87 ? -1.689 3.060 -0.134 1.00 95.69 87 ARG A N 1
ATOM 692 C CA . ARG A 1 87 ? -2.023 1.622 -0.186 1.00 95.69 87 ARG A CA 1
ATOM 693 C C . ARG A 1 87 ? -3.245 1.330 -1.051 1.00 95.69 87 ARG A C 1
ATOM 695 O O . ARG A 1 87 ? -3.281 0.311 -1.747 1.00 95.69 87 ARG A O 1
ATOM 702 N N . MET A 1 88 ? -4.262 2.180 -0.966 1.00 96.88 88 MET A N 1
ATOM 703 C CA . MET A 1 88 ? -5.501 2.040 -1.720 1.00 96.88 88 MET A CA 1
ATOM 704 C C . MET A 1 88 ? -5.298 2.322 -3.204 1.00 96.88 88 MET A C 1
ATOM 706 O O . MET A 1 88 ? -5.749 1.524 -4.017 1.00 96.88 88 MET A O 1
ATOM 710 N N . GLU A 1 89 ? -4.592 3.389 -3.576 1.00 96.44 89 GLU A N 1
ATOM 711 C CA . GLU A 1 89 ? -4.344 3.744 -4.979 1.00 96.44 89 GLU A CA 1
ATOM 712 C C . GLU A 1 89 ? -3.600 2.635 -5.725 1.00 96.44 89 GLU A C 1
ATOM 714 O O . GLU A 1 89 ? -3.997 2.253 -6.832 1.00 96.44 89 GLU A O 1
ATOM 719 N N . ALA A 1 90 ? -2.584 2.040 -5.091 1.00 96.44 90 ALA A N 1
ATOM 720 C CA . ALA A 1 90 ? -1.874 0.897 -5.652 1.00 96.44 90 ALA A CA 1
ATOM 721 C C . ALA A 1 90 ? -2.816 -0.296 -5.905 1.00 96.44 90 ALA A C 1
ATOM 723 O O . ALA A 1 90 ? -2.738 -0.939 -6.956 1.00 96.44 90 ALA A O 1
ATOM 724 N N . ARG A 1 91 ? -3.732 -0.586 -4.972 1.00 97.19 91 ARG A N 1
ATOM 725 C CA . ARG A 1 91 ? -4.689 -1.702 -5.087 1.00 97.19 91 ARG A CA 1
ATOM 726 C C . ARG A 1 91 ? -5.821 -1.426 -6.073 1.00 97.19 91 ARG A C 1
ATOM 728 O O . ARG A 1 91 ? -6.218 -2.342 -6.787 1.00 97.19 91 ARG A O 1
ATOM 735 N N . ILE A 1 92 ? -6.325 -0.195 -6.143 1.00 98.00 92 ILE A N 1
ATOM 736 C CA . ILE A 1 92 ? -7.324 0.215 -7.141 1.00 98.00 92 ILE A CA 1
ATOM 737 C C . ILE A 1 92 ? -6.715 0.063 -8.538 1.00 98.00 92 ILE A C 1
ATOM 739 O O . ILE A 1 92 ? -7.322 -0.561 -9.406 1.00 98.00 92 ILE A O 1
ATOM 743 N N . SER A 1 93 ? -5.482 0.541 -8.731 1.00 97.75 93 SER A N 1
ATOM 744 C CA . SER A 1 93 ? -4.755 0.402 -9.999 1.00 97.75 93 SER A CA 1
ATOM 745 C C . SER A 1 93 ? -4.605 -1.063 -10.413 1.00 97.75 93 SER A C 1
ATOM 747 O O . SER A 1 93 ? -4.922 -1.425 -11.545 1.00 97.75 93 SER A O 1
ATOM 749 N N . GLU A 1 94 ? -4.192 -1.929 -9.486 1.00 96.69 94 GLU A N 1
ATOM 750 C CA . GLU A 1 94 ? -4.079 -3.373 -9.717 1.00 96.69 94 GLU A CA 1
ATOM 751 C C . GLU A 1 94 ? -5.427 -3.999 -10.113 1.00 96.69 94 GLU A C 1
ATOM 753 O O . GLU A 1 94 ? -5.511 -4.713 -11.113 1.00 96.69 94 GLU A O 1
ATOM 758 N N . ARG A 1 95 ? -6.505 -3.673 -9.387 1.00 96.62 95 ARG A N 1
ATOM 759 C CA . ARG A 1 95 ? -7.862 -4.179 -9.658 1.00 96.62 95 ARG A CA 1
ATOM 760 C C . ARG A 1 95 ? -8.418 -3.735 -11.006 1.00 96.62 95 ARG A C 1
ATOM 762 O O . ARG A 1 95 ? -9.125 -4.505 -11.645 1.00 96.62 95 ARG A O 1
ATOM 769 N N . MET A 1 96 ? -8.069 -2.535 -11.457 1.00 97.50 96 MET A N 1
ATOM 770 C CA . MET A 1 96 ? -8.461 -2.009 -12.768 1.00 97.50 96 MET A CA 1
ATOM 771 C C . MET A 1 96 ? -7.556 -2.504 -13.913 1.00 97.50 96 MET A C 1
ATOM 773 O O . MET A 1 96 ? -7.638 -2.003 -15.035 1.00 97.50 96 MET A O 1
ATOM 777 N N . GLY A 1 97 ? -6.660 -3.466 -13.653 1.00 96.19 97 GLY A N 1
ATOM 778 C CA . GLY A 1 97 ? -5.743 -4.019 -14.653 1.00 96.19 97 GLY A CA 1
ATOM 779 C C . GLY A 1 97 ? -4.601 -3.073 -15.040 1.00 96.19 97 GLY A C 1
ATOM 780 O O . GLY A 1 97 ? -3.932 -3.285 -16.050 1.00 96.19 97 GLY A O 1
ATOM 781 N N . ARG A 1 98 ? -4.352 -2.019 -14.256 1.00 96.06 98 ARG A N 1
ATOM 782 C CA . ARG A 1 98 ? -3.268 -1.045 -14.452 1.00 96.06 98 ARG A CA 1
ATOM 783 C C . ARG A 1 98 ? -2.049 -1.437 -13.611 1.00 96.06 98 ARG A C 1
ATOM 785 O O . ARG A 1 98 ? -1.613 -0.694 -12.734 1.00 96.06 98 ARG A O 1
ATOM 792 N N . MET A 1 99 ? -1.495 -2.624 -13.877 1.00 94.81 99 MET A N 1
ATOM 793 C CA . MET A 1 99 ? -0.387 -3.182 -13.084 1.00 94.81 99 MET A CA 1
ATOM 794 C C . MET A 1 99 ? 0.855 -2.278 -13.087 1.00 94.81 99 MET A C 1
ATOM 796 O O . MET A 1 99 ? 1.428 -2.047 -12.028 1.00 94.81 99 MET A O 1
ATOM 800 N N . GLY A 1 100 ? 1.229 -1.707 -14.240 1.00 93.25 100 GLY A N 1
ATOM 801 C CA . GLY A 1 100 ? 2.352 -0.761 -14.331 1.00 93.25 100 GLY A CA 1
ATOM 802 C C . GLY A 1 100 ? 2.187 0.428 -13.381 1.00 93.25 100 GLY A C 1
ATOM 803 O O . GLY A 1 100 ? 3.067 0.689 -12.568 1.00 93.25 100 GLY A O 1
ATOM 804 N N . ARG A 1 101 ? 0.998 1.047 -13.374 1.00 94.62 101 ARG A N 1
ATOM 805 C CA . ARG A 1 101 ? 0.667 2.145 -12.456 1.00 94.62 101 ARG A CA 1
ATOM 806 C C . ARG A 1 101 ? 0.726 1.722 -10.985 1.00 94.62 101 ARG A C 1
ATOM 808 O O . ARG A 1 101 ? 1.216 2.476 -10.154 1.00 94.62 101 ARG A O 1
ATOM 815 N N . SER A 1 102 ? 0.259 0.515 -10.654 1.00 96.56 102 SER A N 1
ATOM 816 C CA . SER A 1 102 ? 0.374 -0.024 -9.289 1.00 96.56 102 SER A CA 1
ATOM 817 C C . SER A 1 102 ? 1.835 -0.134 -8.841 1.00 96.56 102 SER A C 1
ATOM 819 O O . SER A 1 102 ? 2.154 0.209 -7.703 1.00 96.56 102 SER A O 1
ATOM 821 N N . MET A 1 103 ? 2.724 -0.585 -9.733 1.00 95.56 103 MET A N 1
ATOM 822 C CA . MET A 1 103 ? 4.154 -0.711 -9.442 1.00 95.56 103 MET A CA 1
ATOM 823 C C . MET A 1 103 ? 4.832 0.650 -9.292 1.00 95.56 103 MET A C 1
ATOM 825 O O . MET A 1 103 ? 5.614 0.819 -8.364 1.00 95.56 103 MET A O 1
ATOM 829 N N . GLU A 1 104 ? 4.488 1.628 -10.134 1.00 94.81 104 GLU A N 1
ATOM 830 C CA . GLU A 1 104 ? 4.966 3.011 -9.999 1.00 94.81 104 GLU A CA 1
ATOM 831 C C . GLU A 1 104 ? 4.600 3.606 -8.635 1.00 94.81 104 GLU A C 1
ATOM 833 O O . GLU A 1 104 ? 5.476 4.108 -7.942 1.00 94.81 104 GLU A O 1
ATOM 838 N N . ILE A 1 105 ? 3.338 3.476 -8.207 1.00 95.19 105 ILE A N 1
ATOM 839 C CA . ILE A 1 105 ? 2.884 3.978 -6.899 1.00 95.19 105 ILE A CA 1
ATOM 840 C C . ILE A 1 105 ? 3.662 3.304 -5.763 1.00 95.19 105 ILE A C 1
ATOM 842 O O . ILE A 1 105 ? 4.102 3.955 -4.820 1.00 95.19 105 ILE A O 1
ATOM 846 N N . ARG A 1 106 ? 3.862 1.982 -5.829 1.00 94.44 106 ARG A N 1
ATOM 847 C CA . ARG A 1 106 ? 4.626 1.256 -4.800 1.00 94.44 106 ARG A CA 1
ATOM 848 C C . ARG A 1 106 ? 6.088 1.711 -4.757 1.00 94.44 106 ARG A C 1
ATOM 850 O O . ARG A 1 106 ? 6.639 1.853 -3.669 1.00 94.44 106 ARG A O 1
ATOM 857 N N . ALA A 1 107 ? 6.683 1.981 -5.917 1.00 94.19 107 ALA A N 1
ATOM 858 C CA . ALA A 1 107 ? 8.063 2.432 -6.046 1.00 94.19 107 ALA A CA 1
ATOM 859 C C . ALA A 1 107 ? 8.314 3.816 -5.426 1.00 94.19 107 ALA A C 1
ATOM 861 O O . ALA A 1 107 ? 9.436 4.089 -5.017 1.00 94.19 107 ALA A O 1
ATOM 862 N N . GLU A 1 108 ? 7.287 4.661 -5.271 1.00 92.62 108 GLU A N 1
ATOM 863 C CA . GLU A 1 108 ? 7.405 5.951 -4.566 1.00 92.62 108 GLU A CA 1
ATOM 864 C C . GLU A 1 108 ? 7.940 5.796 -3.131 1.00 92.62 108 GLU A C 1
ATOM 866 O O . GLU A 1 108 ? 8.568 6.713 -2.605 1.00 92.62 108 GLU A O 1
ATOM 87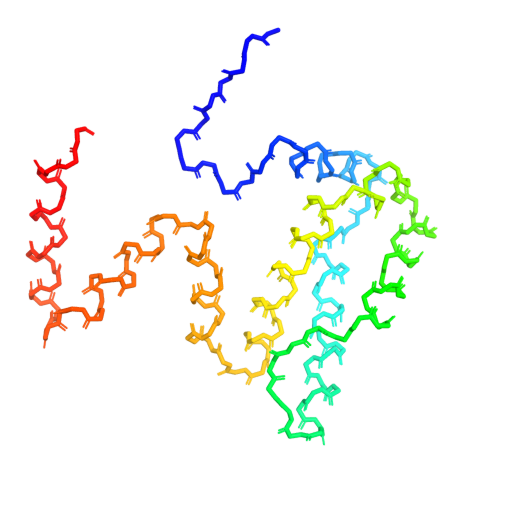1 N N . ARG A 1 109 ? 7.703 4.637 -2.499 1.00 89.88 109 ARG A N 1
ATOM 872 C CA . ARG A 1 109 ? 8.122 4.338 -1.119 1.00 89.88 109 ARG A CA 1
ATOM 873 C C . ARG A 1 109 ? 9.044 3.129 -0.985 1.00 89.88 109 ARG A C 1
ATOM 875 O O . ARG A 1 109 ? 9.520 2.854 0.111 1.00 89.88 109 ARG A O 1
ATOM 882 N N . ASP A 1 110 ? 9.291 2.409 -2.073 1.00 90.25 110 ASP A N 1
ATOM 883 C CA . ASP A 1 110 ? 10.159 1.236 -2.104 1.00 90.25 110 ASP A CA 1
ATOM 884 C C . ASP A 1 110 ? 11.353 1.521 -3.029 1.00 90.25 110 ASP A C 1
ATOM 886 O O . ASP A 1 110 ? 11.244 1.352 -4.248 1.00 90.25 110 ASP A O 1
ATOM 890 N N . PRO A 1 111 ? 12.501 1.960 -2.471 1.00 88.12 111 PRO A N 1
ATOM 891 C CA . PRO A 1 111 ? 13.695 2.263 -3.254 1.00 88.12 111 PRO A CA 1
ATOM 892 C C . PRO A 1 111 ? 14.217 1.060 -4.039 1.00 88.12 111 PRO A C 1
ATOM 894 O O . PRO A 1 111 ? 14.750 1.233 -5.132 1.00 88.12 111 PRO A O 1
ATOM 897 N N . ALA A 1 112 ? 14.050 -0.159 -3.514 1.00 88.56 112 ALA A N 1
ATOM 898 C CA . ALA A 1 112 ? 14.475 -1.370 -4.204 1.00 88.56 112 ALA A CA 1
ATOM 899 C C . ALA A 1 112 ? 13.580 -1.647 -5.420 1.00 88.56 112 ALA A C 1
ATOM 901 O O . ALA A 1 112 ? 1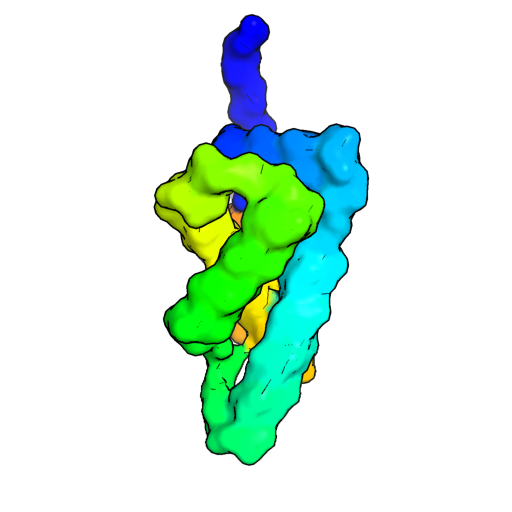4.080 -1.996 -6.490 1.00 88.56 112 ALA A O 1
ATOM 902 N N . LEU A 1 113 ? 12.269 -1.435 -5.291 1.00 90.62 113 LEU A N 1
ATOM 903 C CA . LEU A 1 113 ? 11.348 -1.519 -6.422 1.00 90.62 113 LEU A CA 1
ATOM 904 C C . LEU A 1 113 ? 11.579 -0.390 -7.434 1.00 90.62 113 LEU A C 1
ATOM 906 O O . LEU A 1 113 ? 11.590 -0.659 -8.633 1.00 90.62 113 LEU A O 1
ATOM 910 N N . ALA A 1 114 ? 11.796 0.847 -6.983 1.00 91.31 114 ALA A N 1
ATOM 911 C CA . ALA A 1 114 ? 12.121 1.972 -7.861 1.00 91.31 114 ALA A CA 1
ATOM 912 C C . ALA A 1 114 ? 13.373 1.684 -8.695 1.00 91.31 114 ALA A C 1
ATOM 914 O O . ALA A 1 114 ? 13.388 1.888 -9.910 1.00 91.31 114 ALA A O 1
ATOM 915 N N . GLU A 1 115 ? 14.394 1.133 -8.047 1.00 90.62 115 GLU A N 1
ATOM 916 C CA . GLU A 1 115 ? 15.622 0.695 -8.686 1.00 90.62 115 GLU A CA 1
ATOM 917 C C . GLU A 1 115 ? 15.375 -0.429 -9.703 1.00 90.62 115 GLU A C 1
ATOM 919 O O . GLU A 1 115 ? 15.819 -0.352 -10.849 1.00 90.62 115 GLU A O 1
ATOM 924 N N . ALA A 1 116 ? 14.599 -1.447 -9.326 1.00 90.81 116 ALA A N 1
ATOM 925 C CA . ALA A 1 116 ? 14.235 -2.533 -10.227 1.00 90.81 116 ALA A CA 1
ATOM 926 C C . ALA A 1 116 ? 13.488 -2.024 -11.474 1.00 90.81 116 ALA A C 1
ATOM 928 O O . ALA A 1 116 ? 13.789 -2.456 -12.588 1.00 90.81 116 ALA A O 1
ATOM 929 N N . LEU A 1 117 ? 12.555 -1.077 -11.316 1.00 92.44 117 LEU A N 1
ATOM 930 C CA . LEU A 1 117 ? 11.851 -0.449 -12.437 1.00 92.44 117 LEU A CA 1
ATOM 931 C C . LEU A 1 117 ? 12.796 0.373 -13.324 1.00 92.44 117 LEU A C 1
ATOM 933 O O . LEU A 1 117 ? 12.700 0.296 -14.551 1.00 92.44 117 LEU A O 1
ATOM 937 N N . ALA A 1 118 ? 13.735 1.120 -12.739 1.00 91.25 118 ALA A N 1
ATOM 938 C CA . ALA A 1 118 ? 14.732 1.880 -13.493 1.00 91.25 118 ALA A CA 1
ATOM 939 C C . ALA A 1 118 ? 15.645 0.962 -14.329 1.00 91.25 118 ALA A C 1
ATOM 941 O O . ALA A 1 118 ? 15.904 1.233 -15.502 1.00 91.25 118 ALA A O 1
ATOM 942 N N . LEU A 1 119 ? 16.089 -0.160 -13.756 1.00 92.56 119 LEU A N 1
ATOM 943 C CA . LEU A 1 119 ? 16.874 -1.170 -14.469 1.00 92.56 119 LEU A CA 1
ATOM 944 C C . LEU A 1 119 ? 16.072 -1.826 -15.600 1.00 92.56 119 LEU A C 1
ATOM 946 O O . LEU A 1 119 ? 16.576 -1.955 -16.716 1.00 92.56 119 LEU A O 1
ATOM 950 N N . LEU A 1 120 ? 14.818 -2.206 -15.336 1.00 90.62 120 LEU A N 1
ATOM 951 C CA . LEU A 1 120 ? 13.938 -2.835 -16.325 1.00 90.62 120 LEU A CA 1
ATOM 952 C C . LEU A 1 120 ? 13.632 -1.914 -17.509 1.00 90.62 120 LEU A C 1
ATOM 954 O O . LEU A 1 120 ? 13.613 -2.372 -18.647 1.00 90.62 120 LEU A O 1
ATOM 958 N N . THR A 1 121 ? 13.405 -0.626 -17.253 1.00 89.69 121 THR A N 1
ATOM 959 C CA . THR A 1 121 ? 13.093 0.360 -18.301 1.00 89.69 121 THR A CA 1
ATOM 960 C C . THR A 1 121 ? 14.320 0.786 -19.106 1.00 89.69 121 THR A C 1
ATOM 962 O O . THR A 1 121 ? 14.187 1.123 -20.281 1.00 89.69 121 THR A O 1
ATOM 965 N N . GLY A 1 122 ? 15.515 0.748 -18.508 1.00 88.94 122 GLY A N 1
ATOM 966 C CA . GLY A 1 122 ? 16.770 1.100 -19.177 1.00 88.94 122 GLY A CA 1
ATOM 967 C C . GLY A 1 122 ? 17.421 -0.039 -19.973 1.00 88.94 122 GLY A C 1
ATOM 968 O O . GLY A 1 122 ? 18.268 0.221 -20.829 1.00 88.94 122 GLY A O 1
ATOM 969 N N . ALA A 1 123 ? 17.061 -1.298 -19.711 1.00 91.00 123 ALA A N 1
ATOM 970 C CA . ALA A 1 123 ? 17.680 -2.450 -20.357 1.00 91.00 123 ALA A CA 1
ATOM 971 C C . ALA A 1 123 ? 17.034 -2.785 -21.712 1.00 91.00 123 ALA A C 1
ATOM 973 O O . ALA A 1 123 ? 15.834 -3.010 -21.821 1.00 91.00 123 ALA A O 1
ATOM 974 N N . SER A 1 124 ? 17.858 -2.921 -22.753 1.00 89.44 124 SER A N 1
ATOM 975 C CA . SER A 1 124 ? 17.412 -3.323 -24.097 1.00 89.44 124 SER A CA 1
ATOM 976 C C . SER A 1 124 ? 17.251 -4.839 -24.275 1.00 89.44 124 SER A C 1
ATOM 978 O O . SER A 1 124 ? 16.742 -5.297 -25.296 1.00 89.44 124 SER A O 1
ATOM 980 N N . SER A 1 125 ? 17.718 -5.635 -23.309 1.00 93.19 125 SER A N 1
ATOM 981 C CA . SER A 1 125 ? 17.621 -7.097 -23.308 1.00 93.19 125 SER A CA 1
ATOM 982 C C . SER A 1 125 ? 17.804 -7.664 -21.894 1.00 93.19 125 SER A C 1
ATOM 984 O O . SER A 1 125 ? 18.388 -6.989 -21.041 1.00 93.19 125 SER A O 1
ATOM 986 N N . PRO A 1 126 ? 17.403 -8.926 -21.638 1.00 90.75 126 PRO A N 1
ATOM 987 C CA . PRO A 1 126 ? 17.674 -9.589 -20.362 1.00 90.75 126 PRO A CA 1
ATOM 988 C C . PRO A 1 126 ? 19.165 -9.631 -20.000 1.00 90.75 126 PRO A C 1
ATOM 990 O O . PRO A 1 126 ? 19.520 -9.408 -18.849 1.00 90.75 126 PRO A O 1
ATOM 993 N N . ALA A 1 127 ? 20.057 -9.858 -20.971 1.00 92.88 127 ALA A N 1
ATOM 994 C CA . ALA A 1 127 ? 21.499 -9.865 -20.719 1.00 92.88 127 ALA A CA 1
ATOM 995 C C . ALA A 1 127 ? 22.002 -8.485 -20.260 1.00 92.88 127 ALA A C 1
ATOM 997 O O . ALA A 1 127 ? 22.722 -8.391 -19.268 1.00 92.88 127 ALA A O 1
ATOM 998 N N . ALA A 1 128 ? 21.559 -7.415 -20.932 1.00 90.81 128 ALA A N 1
ATOM 999 C CA . ALA A 1 128 ? 21.892 -6.044 -20.550 1.00 90.81 128 ALA A CA 1
ATOM 1000 C C . ALA A 1 128 ? 21.368 -5.688 -19.147 1.00 90.81 128 ALA A C 1
ATOM 1002 O O . ALA A 1 128 ? 22.064 -5.011 -18.394 1.00 90.81 128 ALA A O 1
ATOM 1003 N N . LEU A 1 129 ? 20.182 -6.186 -18.777 1.00 91.62 129 LEU A N 1
ATOM 1004 C CA . LEU A 1 129 ? 19.608 -6.011 -17.441 1.00 91.62 129 LEU A CA 1
ATOM 1005 C C . LEU A 1 129 ? 20.504 -6.612 -16.351 1.00 91.62 129 LEU A C 1
ATOM 1007 O O . LEU A 1 129 ? 20.824 -5.927 -15.382 1.00 91.62 129 LEU A O 1
ATOM 1011 N N . PHE A 1 130 ? 20.929 -7.871 -16.509 1.00 90.62 130 PHE A N 1
ATOM 1012 C CA . PHE A 1 130 ? 21.797 -8.528 -15.526 1.00 90.62 130 PHE A CA 1
ATOM 1013 C C . PHE A 1 130 ? 23.149 -7.822 -15.401 1.00 90.62 130 PHE A C 1
ATOM 1015 O O . PHE A 1 130 ? 23.599 -7.569 -14.287 1.00 90.62 130 PHE A O 1
ATOM 1022 N N . THR A 1 131 ? 23.754 -7.418 -16.524 1.00 92.00 131 THR A N 1
ATOM 1023 C CA . THR A 1 131 ? 24.989 -6.623 -16.499 1.00 92.00 131 THR A CA 1
ATOM 1024 C C . THR A 1 131 ? 24.799 -5.300 -15.752 1.00 92.00 131 THR A C 1
ATOM 1026 O O . THR A 1 131 ? 25.629 -4.950 -14.916 1.00 92.00 131 THR A O 1
ATOM 1029 N N . ALA A 1 132 ? 23.704 -4.576 -16.002 1.00 89.69 132 ALA A N 1
ATOM 1030 C CA . ALA A 1 132 ? 23.409 -3.321 -15.311 1.00 89.69 132 ALA A CA 1
ATOM 1031 C C . ALA A 1 132 ? 23.183 -3.523 -13.802 1.00 89.69 132 ALA A C 1
ATOM 1033 O O . ALA A 1 132 ? 23.688 -2.744 -12.993 1.00 89.69 132 ALA A O 1
ATOM 1034 N N . ALA A 1 133 ? 22.477 -4.588 -13.415 1.00 89.06 133 ALA A N 1
ATOM 1035 C CA . ALA A 1 133 ? 22.255 -4.935 -12.015 1.00 89.06 133 ALA A CA 1
ATOM 1036 C C . ALA A 1 133 ? 23.570 -5.270 -11.288 1.00 89.06 133 ALA A C 1
ATOM 1038 O O . ALA A 1 133 ? 23.791 -4.808 -10.167 1.00 89.06 133 ALA A O 1
ATOM 1039 N N . ASP A 1 134 ? 24.464 -6.033 -11.921 1.00 89.38 134 ASP A N 1
ATOM 1040 C CA . ASP A 1 134 ? 25.751 -6.405 -11.326 1.00 89.38 134 ASP A CA 1
ATOM 1041 C C . ASP A 1 134 ? 26.703 -5.214 -11.185 1.00 89.38 134 ASP A C 1
ATOM 1043 O O . ASP A 1 134 ? 27.379 -5.098 -10.163 1.00 89.38 134 ASP A O 1
ATOM 1047 N N . LEU A 1 135 ? 26.707 -4.280 -12.142 1.00 86.88 135 LEU A N 1
ATOM 1048 C CA . LEU A 1 135 ? 27.442 -3.017 -12.006 1.00 86.88 135 LEU A CA 1
ATOM 1049 C C . LEU A 1 135 ? 26.940 -2.199 -10.810 1.00 86.88 135 LEU A C 1
ATOM 1051 O O . LEU A 1 135 ? 27.735 -1.621 -10.074 1.00 86.88 135 LEU A O 1
ATOM 1055 N N . ARG A 1 136 ? 25.626 -2.177 -10.571 1.00 81.44 136 ARG A N 1
ATOM 1056 C CA . ARG A 1 136 ? 25.027 -1.392 -9.482 1.00 81.44 136 ARG A CA 1
ATOM 1057 C C . ARG A 1 136 ? 25.329 -1.966 -8.100 1.00 81.44 136 ARG A C 1
ATOM 1059 O O . ARG A 1 136 ? 25.589 -1.201 -7.175 1.00 81.44 136 ARG A O 1
ATOM 1066 N N . LY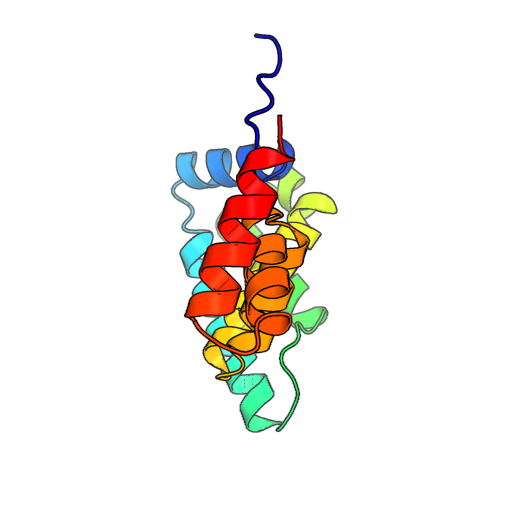S A 1 137 ? 25.404 -3.297 -7.979 1.00 78.56 137 LYS A N 1
ATOM 1067 C CA . LYS A 1 137 ? 25.874 -3.982 -6.759 1.00 78.56 137 LYS A CA 1
ATOM 1068 C C . LYS A 1 137 ? 27.311 -3.621 -6.379 1.00 78.56 137 LYS A C 1
ATOM 1070 O O . LYS A 1 137 ? 27.646 -3.698 -5.209 1.00 78.56 137 LYS A O 1
ATOM 1075 N N . GLN A 1 138 ? 28.158 -3.266 -7.346 1.00 73.06 138 GLN A N 1
ATOM 1076 C CA . GLN A 1 138 ? 29.562 -2.908 -7.094 1.00 73.06 138 GLN A CA 1
ATOM 1077 C C . GLN A 1 138 ? 29.741 -1.448 -6.646 1.00 73.06 138 GLN A C 1
ATOM 1079 O O . GLN A 1 138 ? 30.807 -1.095 -6.150 1.00 73.06 138 GLN A O 1
ATOM 1084 N N . ILE A 1 139 ? 28.726 -0.600 -6.847 1.00 63.56 139 ILE A N 1
ATOM 1085 C CA . ILE A 1 139 ? 28.764 0.845 -6.560 1.00 63.56 139 ILE A CA 1
ATOM 1086 C C . ILE A 1 139 ? 28.049 1.175 -5.235 1.00 63.56 139 ILE A C 1
ATOM 1088 O O . ILE A 1 139 ? 28.327 2.207 -4.626 1.00 63.56 139 ILE A O 1
ATOM 1092 N N . LEU A 1 140 ? 27.144 0.307 -4.777 1.00 54.38 140 LEU A N 1
ATOM 1093 C CA . LEU A 1 140 ? 26.482 0.428 -3.477 1.00 54.38 140 LEU A CA 1
ATOM 1094 C C . LEU A 1 140 ? 27.410 -0.123 -2.368 1.00 54.38 140 LEU A C 1
ATOM 1096 O O . LEU A 1 140 ? 27.881 -1.251 -2.521 1.00 54.38 140 LEU A O 1
ATOM 1100 N N . PRO A 1 141 ? 27.715 0.652 -1.306 1.00 51.59 141 PRO A N 1
ATOM 1101 C CA . PRO A 1 141 ? 28.540 0.198 -0.183 1.00 51.59 141 PRO A CA 1
ATOM 1102 C C . PRO A 1 141 ? 27.868 -0.892 0.661 1.00 51.59 141 PRO A C 1
ATOM 1104 O O . PRO A 1 141 ? 26.617 -0.918 0.725 1.00 51.59 141 PRO A O 1
#

pLDDT: mean 90.79, std 11.86, range [47.47, 98.06]

Radius of gyration: 18.16 Å; chains: 1; bounding box: 48×23×48 Å